Protein AF-A0A7Y3FH20-F1 (afdb_monomer_lite)

Foldseek 3Di:
DVVLVCLLCVLLVVLLVVLQVCCVVVDPPPDDPQDPDSVRSSVRSNVRSNVPGDPVSSVVVVVVVVVD

Sequence (68 aa):
MIKKLLKVVLPVALGMLGGFLYYSFIGCNGSCAITSSPVNSTAYGALVGLILTDWKTVKSLFKKGKEE

pLDDT: mean 71.08, std 9.37, range [44.19, 85.0]

Secondary structure (DSSP, 8-state):
-HHHHHHHHHHHHHHHHHHHHHHHHH-TTS--SS-S-HHHHHHHHHHHHHHTS-HHHHHHHHHHTT--

Radius of gyration: 14.16 Å; chains: 1; bounding box: 32×22×38 Å

Structure (mmCIF, N/CA/C/O backbone):
data_AF-A0A7Y3FH20-F1
#
_entry.id   AF-A0A7Y3FH20-F1
#
loop_
_atom_site.group_PDB
_atom_site.id
_atom_site.type_symbol
_atom_site.label_atom_id
_atom_site.label_alt_id
_atom_site.label_comp_id
_atom_site.label_asym_id
_atom_site.label_entity_id
_atom_site.label_seq_id
_atom_site.pdbx_PDB_ins_code
_atom_site.Cartn_x
_atom_site.Cartn_y
_atom_site.Cartn_z
_atom_site.occupancy
_atom_site.B_iso_or_equiv
_atom_site.auth_seq_id
_atom_site.auth_comp_id
_atom_site.auth_asym_id
_atom_site.auth_atom_id
_atom_site.pdbx_PDB_model_num
ATOM 1 N N . MET A 1 1 ? -12.790 5.143 15.681 1.00 57.19 1 MET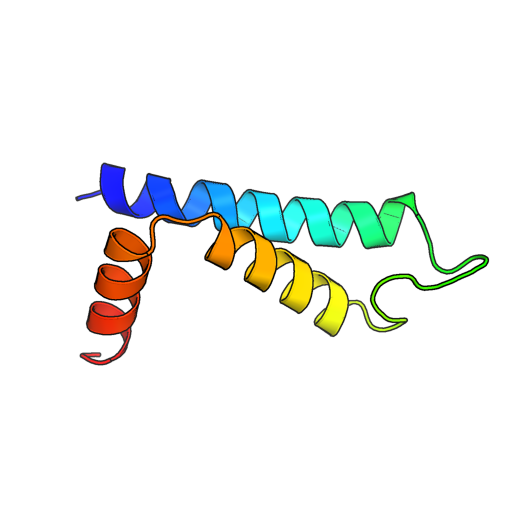 A N 1
ATOM 2 C CA . MET A 1 1 ? -12.563 4.106 14.643 1.00 57.19 1 MET A CA 1
ATOM 3 C C . MET A 1 1 ? -11.915 4.664 13.372 1.00 57.19 1 MET A C 1
ATOM 5 O O . MET A 1 1 ? -10.927 4.090 12.935 1.00 57.19 1 MET A O 1
ATOM 9 N N . ILE A 1 2 ? -12.368 5.808 12.839 1.00 71.00 2 ILE A N 1
ATOM 10 C CA . ILE A 1 2 ? -11.856 6.420 11.591 1.00 71.00 2 ILE A CA 1
ATOM 11 C C . ILE A 1 2 ? -10.331 6.644 11.569 1.00 71.00 2 ILE A C 1
ATOM 13 O O . ILE A 1 2 ? -9.679 6.328 10.581 1.00 71.00 2 ILE A O 1
ATOM 17 N N . LYS A 1 3 ? -9.726 7.102 12.676 1.00 71.56 3 LYS A N 1
ATOM 18 C CA . LYS A 1 3 ? -8.277 7.393 12.740 1.00 71.56 3 LYS A CA 1
ATOM 19 C C . LYS A 1 3 ? -7.376 6.183 12.435 1.00 71.56 3 LYS A C 1
ATOM 21 O O . LYS A 1 3 ? -6.275 6.365 11.932 1.00 71.56 3 LYS A O 1
ATOM 26 N N . LYS A 1 4 ? -7.825 4.955 12.739 1.00 72.00 4 LYS A N 1
ATOM 27 C CA . LYS A 1 4 ? -7.065 3.729 12.427 1.00 72.00 4 LYS A CA 1
ATOM 28 C C . LYS A 1 4 ? -7.177 3.346 10.952 1.00 72.00 4 LYS A C 1
ATOM 30 O O . LYS A 1 4 ? -6.195 2.895 10.385 1.00 72.00 4 LYS A O 1
ATOM 35 N N . LEU A 1 5 ? -8.345 3.563 10.344 1.00 74.69 5 LEU A N 1
ATOM 36 C CA . LEU A 1 5 ? -8.564 3.314 8.919 1.00 74.69 5 LEU A CA 1
ATOM 37 C C . LEU A 1 5 ? -7.740 4.289 8.070 1.00 74.69 5 LEU A C 1
ATOM 39 O O . LEU A 1 5 ? -7.041 3.872 7.155 1.00 74.69 5 LEU A O 1
ATOM 43 N 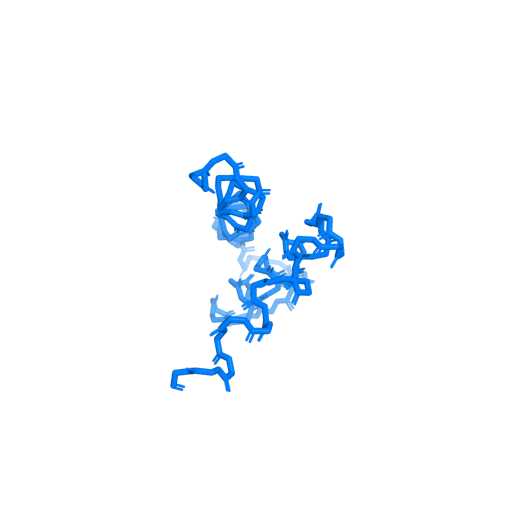N . LEU A 1 6 ? -7.741 5.571 8.446 1.00 77.62 6 LEU A N 1
ATOM 44 C CA . LEU A 1 6 ? -6.973 6.611 7.759 1.00 77.62 6 LEU A CA 1
ATOM 45 C C . LEU A 1 6 ? -5.463 6.326 7.778 1.00 77.62 6 LEU A C 1
ATOM 47 O O . LEU A 1 6 ? -4.785 6.549 6.782 1.00 77.62 6 LEU A O 1
ATOM 51 N N . LYS A 1 7 ? -4.951 5.767 8.886 1.00 78.12 7 LYS A N 1
ATOM 52 C CA . LYS A 1 7 ? -3.546 5.347 9.018 1.00 78.12 7 LYS A CA 1
ATOM 53 C C . LYS A 1 7 ? -3.133 4.214 8.073 1.00 78.12 7 LYS A C 1
ATOM 55 O O . LYS A 1 7 ? -1.940 4.052 7.867 1.00 78.12 7 LYS A O 1
ATOM 60 N N . VAL A 1 8 ? -4.075 3.448 7.517 1.00 77.75 8 VAL A N 1
ATOM 61 C CA . VAL A 1 8 ? -3.779 2.399 6.521 1.00 77.75 8 VAL A CA 1
ATOM 62 C C . VAL A 1 8 ? -4.101 2.847 5.109 1.00 77.75 8 VAL A C 1
ATOM 64 O O . VAL A 1 8 ? -3.326 2.609 4.191 1.00 77.75 8 VAL A O 1
ATOM 67 N N . VAL A 1 9 ? -5.226 3.532 4.925 1.00 80.62 9 VAL A N 1
ATOM 68 C CA . VAL A 1 9 ? -5.644 3.997 3.601 1.00 80.62 9 VAL A CA 1
ATOM 69 C C . VAL A 1 9 ? -4.647 5.007 3.041 1.00 80.62 9 VAL A C 1
ATOM 71 O O . VAL A 1 9 ? -4.356 4.958 1.855 1.00 80.62 9 VAL A O 1
ATOM 74 N N . LEU A 1 10 ? -4.076 5.878 3.876 1.00 83.94 10 LEU A N 1
ATOM 75 C CA . LEU A 1 10 ? -3.129 6.895 3.423 1.00 83.94 10 LEU A CA 1
ATOM 76 C C . LEU A 1 10 ? -1.832 6.307 2.818 1.00 83.94 10 LEU A C 1
ATOM 78 O O . LEU A 1 10 ? -1.524 6.662 1.681 1.00 83.94 10 LEU A O 1
ATOM 82 N N . PRO A 1 11 ? -1.089 5.398 3.486 1.00 81.12 11 PRO A N 1
ATOM 83 C CA . PRO A 1 11 ? 0.107 4.783 2.901 1.00 81.12 11 PRO A CA 1
ATOM 84 C C . PRO A 1 11 ? -0.204 3.840 1.733 1.00 81.12 11 PRO A C 1
ATOM 86 O O . PRO A 1 11 ? 0.569 3.794 0.780 1.00 81.12 11 PRO A O 1
ATOM 89 N N . VAL A 1 12 ? -1.339 3.132 1.748 1.00 81.69 12 VAL A N 1
ATOM 90 C CA . VAL A 1 12 ? -1.748 2.269 0.624 1.00 81.69 12 VAL A CA 1
ATOM 91 C C . VAL A 1 12 ? -2.118 3.104 -0.605 1.00 81.69 12 VAL A C 1
ATOM 93 O O . VAL A 1 12 ? -1.660 2.803 -1.704 1.00 81.69 12 VAL A O 1
ATOM 96 N N . ALA A 1 13 ? -2.883 4.185 -0.428 1.00 83.94 13 ALA A N 1
ATOM 97 C CA . ALA A 1 13 ? -3.237 5.097 -1.512 1.00 83.94 13 ALA A CA 1
ATOM 98 C C . ALA A 1 13 ? -2.000 5.814 -2.067 1.00 83.94 13 ALA A C 1
ATOM 100 O O . ALA A 1 13 ? -1.853 5.903 -3.282 1.00 83.94 13 ALA A O 1
ATOM 101 N N . LEU A 1 14 ? -1.082 6.259 -1.199 1.00 85.00 14 LEU A N 1
ATOM 102 C CA . LEU A 1 14 ? 0.206 6.824 -1.613 1.00 85.00 14 LEU A CA 1
ATOM 103 C C . LEU A 1 14 ? 1.090 5.796 -2.328 1.00 85.00 14 LEU A C 1
ATOM 105 O O . LEU A 1 14 ? 1.749 6.154 -3.297 1.00 85.00 14 LEU A O 1
ATOM 109 N N . GLY A 1 15 ? 1.083 4.530 -1.905 1.00 82.19 15 GLY A N 1
ATOM 110 C CA . GLY A 1 15 ? 1.801 3.443 -2.574 1.00 82.19 15 GLY A CA 1
ATOM 111 C C . GLY A 1 15 ? 1.234 3.125 -3.960 1.00 82.19 15 GLY A C 1
ATOM 112 O O . GLY A 1 15 ? 1.992 2.989 -4.919 1.00 82.19 15 GLY A O 1
ATOM 113 N N . MET A 1 16 ? -0.096 3.086 -4.104 1.00 75.81 16 MET A N 1
ATOM 114 C CA . MET A 1 16 ? -0.761 2.915 -5.403 1.00 75.81 16 MET A CA 1
ATOM 115 C C . MET A 1 16 ? -0.517 4.110 -6.331 1.00 75.81 16 MET A C 1
ATOM 117 O O . MET A 1 16 ? -0.143 3.910 -7.485 1.00 75.81 16 MET A O 1
ATOM 121 N N . LEU A 1 17 ? -0.675 5.341 -5.830 1.00 83.38 17 LEU A N 1
ATOM 122 C CA . LEU A 1 17 ? -0.386 6.568 -6.581 1.00 83.38 17 LEU A CA 1
ATOM 123 C C . LEU A 1 17 ? 1.086 6.643 -6.975 1.00 83.38 17 LEU A C 1
ATOM 125 O O . LEU A 1 17 ? 1.383 6.938 -8.124 1.00 83.38 17 LEU A O 1
ATOM 129 N N . GLY A 1 18 ? 1.998 6.331 -6.056 1.00 80.38 18 GLY A N 1
ATOM 130 C CA . GLY A 1 18 ? 3.434 6.306 -6.305 1.00 80.38 18 GLY A CA 1
ATOM 131 C C . GLY A 1 18 ? 3.823 5.259 -7.346 1.00 80.38 18 GLY A C 1
ATOM 132 O O . GLY A 1 18 ? 4.551 5.584 -8.275 1.00 80.38 18 GLY A O 1
ATOM 133 N N . GLY A 1 19 ? 3.292 4.035 -7.261 1.00 74.75 19 GLY A N 1
ATOM 134 C CA . GLY A 1 19 ? 3.537 2.980 -8.252 1.00 74.75 19 GLY A CA 1
ATOM 135 C C . GLY A 1 19 ? 2.952 3.290 -9.634 1.00 74.75 19 GLY A C 1
ATOM 136 O O . GLY A 1 19 ? 3.565 2.959 -10.652 1.00 74.75 19 GLY A O 1
ATOM 137 N N . PHE A 1 20 ? 1.800 3.966 -9.683 1.00 73.06 20 PHE A N 1
ATOM 138 C CA . PHE A 1 20 ? 1.176 4.413 -10.930 1.00 73.06 20 PHE A CA 1
ATOM 139 C C . PHE A 1 20 ? 1.911 5.608 -11.548 1.00 73.06 20 PHE A C 1
ATOM 141 O O . PHE A 1 20 ? 2.199 5.598 -12.744 1.00 73.06 20 PHE A O 1
ATOM 148 N N . LEU A 1 21 ? 2.281 6.611 -10.742 1.00 73.88 21 LEU A N 1
ATOM 149 C CA . LEU A 1 21 ? 3.119 7.720 -11.197 1.00 73.88 21 LEU A CA 1
ATOM 150 C C . LEU A 1 21 ? 4.476 7.210 -11.658 1.00 73.88 21 LEU A C 1
ATOM 152 O O . LEU A 1 21 ? 4.937 7.662 -12.691 1.00 73.88 21 LEU A O 1
ATOM 156 N N . TYR A 1 22 ? 5.091 6.256 -10.960 1.00 71.69 22 TYR A N 1
ATOM 157 C CA . TYR A 1 22 ? 6.369 5.681 -11.374 1.00 71.69 22 TYR A CA 1
ATOM 158 C C . TYR A 1 22 ? 6.258 5.019 -12.751 1.00 71.69 22 TYR A C 1
ATOM 160 O O . TYR A 1 22 ? 7.068 5.297 -13.627 1.00 71.69 22 TYR A O 1
ATOM 168 N N . TYR A 1 23 ? 5.205 4.232 -12.994 1.00 69.31 23 TYR A N 1
ATOM 169 C CA . TYR A 1 23 ? 4.929 3.673 -14.322 1.00 69.31 23 TYR A CA 1
ATOM 170 C C . TYR A 1 23 ? 4.758 4.766 -15.398 1.00 69.31 23 TYR A C 1
ATOM 172 O O . TYR A 1 23 ? 5.314 4.645 -16.490 1.00 69.31 23 TYR A O 1
ATOM 180 N N . SER A 1 24 ? 4.036 5.846 -15.077 1.00 69.00 24 SER A N 1
ATOM 181 C CA . SER A 1 24 ? 3.704 6.932 -16.014 1.00 69.00 24 SER A CA 1
ATOM 182 C C . SER A 1 24 ? 4.859 7.919 -16.274 1.00 69.00 24 SER A C 1
ATOM 184 O O . SER A 1 24 ? 5.010 8.399 -17.392 1.00 69.00 24 SER A O 1
ATOM 186 N N . PHE A 1 25 ? 5.685 8.218 -15.262 1.00 67.44 25 PHE A N 1
ATOM 187 C CA . PHE A 1 25 ? 6.810 9.163 -15.345 1.00 67.44 25 PHE A CA 1
ATOM 188 C C . PHE A 1 25 ? 8.091 8.513 -15.858 1.00 67.44 25 PHE A C 1
ATOM 190 O O . PHE A 1 25 ? 8.800 9.133 -16.643 1.00 67.44 25 PHE A O 1
ATOM 197 N N . ILE A 1 26 ? 8.415 7.293 -15.404 1.00 68.94 26 ILE A N 1
ATOM 198 C CA . ILE A 1 26 ? 9.615 6.599 -15.890 1.00 68.94 26 ILE A CA 1
ATOM 199 C C . ILE A 1 26 ? 9.370 6.063 -17.297 1.00 68.94 26 ILE A C 1
ATOM 201 O O . ILE A 1 26 ? 10.270 6.153 -18.124 1.00 68.94 26 ILE A O 1
ATOM 205 N N . GLY A 1 27 ? 8.154 5.592 -17.591 1.00 57.09 27 GLY A N 1
ATOM 206 C CA . GLY A 1 27 ? 7.755 5.190 -18.931 1.00 57.09 27 GLY A CA 1
ATOM 207 C C . GLY A 1 27 ? 8.545 3.992 -19.473 1.00 57.09 27 GLY A C 1
ATOM 208 O O . GLY A 1 27 ? 9.758 3.849 -19.350 1.00 57.09 27 GLY A O 1
ATOM 209 N N . CYS A 1 28 ? 7.842 3.091 -20.142 1.00 59.19 28 CYS A N 1
ATOM 210 C CA . CYS A 1 28 ? 8.418 1.906 -20.769 1.00 59.19 28 CYS A CA 1
ATOM 211 C C . CYS A 1 28 ? 9.196 2.250 -22.067 1.00 59.19 28 CYS A C 1
ATOM 213 O O . CYS A 1 28 ? 8.910 1.685 -23.116 1.00 59.19 28 CYS A O 1
ATOM 215 N N . ASN A 1 29 ? 10.139 3.202 -22.024 1.00 55.56 29 ASN A N 1
ATOM 216 C CA . ASN A 1 29 ? 10.932 3.656 -23.182 1.00 55.56 29 ASN A CA 1
ATOM 217 C C . ASN A 1 29 ? 12.376 3.109 -23.208 1.00 55.56 29 ASN A C 1
ATOM 219 O O . ASN A 1 29 ? 13.086 3.327 -24.182 1.00 55.56 29 ASN A O 1
ATOM 223 N N . GLY A 1 30 ? 12.824 2.378 -22.177 1.00 60.06 30 GLY A N 1
ATOM 224 C CA . GLY A 1 30 ? 14.194 1.836 -22.154 1.00 60.06 30 GLY A CA 1
ATOM 225 C C . GLY A 1 30 ? 14.463 0.677 -21.188 1.00 60.06 30 GLY A C 1
ATOM 226 O O . GLY A 1 30 ? 15.303 -0.166 -21.480 1.00 60.06 30 GLY A O 1
ATOM 227 N N . SER A 1 31 ? 13.757 0.573 -20.058 1.00 54.53 31 SER A N 1
ATOM 228 C CA . SER A 1 31 ? 13.817 -0.591 -19.156 1.00 54.53 31 SER A CA 1
ATOM 229 C C . SER A 1 31 ? 12.632 -0.551 -18.199 1.00 54.53 31 SER A C 1
ATOM 231 O O . SER A 1 31 ? 12.509 0.368 -17.393 1.00 54.53 31 SER A O 1
ATOM 233 N N . CYS A 1 32 ? 11.731 -1.527 -18.285 1.00 60.34 32 CYS A N 1
ATOM 234 C CA . CYS A 1 32 ? 10.622 -1.615 -17.344 1.00 60.34 32 CYS A CA 1
ATOM 235 C C . CYS A 1 32 ? 11.150 -2.152 -16.005 1.00 60.34 32 CYS A C 1
ATOM 237 O O . CYS A 1 32 ? 11.299 -3.358 -15.838 1.00 60.34 32 CYS A O 1
ATOM 239 N N . ALA A 1 33 ? 11.468 -1.259 -15.063 1.00 54.97 33 ALA A N 1
ATOM 240 C CA . ALA A 1 33 ? 12.076 -1.622 -13.778 1.00 54.97 33 ALA A CA 1
ATOM 241 C C . ALA A 1 33 ? 11.157 -2.454 -12.859 1.00 54.97 33 ALA A C 1
ATOM 243 O O . ALA A 1 33 ? 11.651 -3.125 -11.959 1.00 54.97 33 ALA A O 1
ATOM 244 N N . ILE A 1 34 ? 9.834 -2.419 -13.081 1.00 60.75 34 ILE A N 1
ATOM 245 C CA . ILE A 1 34 ? 8.854 -3.215 -12.323 1.00 60.75 34 ILE A CA 1
ATOM 246 C C . ILE A 1 34 ? 8.190 -4.270 -13.216 1.00 60.75 34 ILE A C 1
ATOM 248 O O . ILE A 1 34 ? 8.275 -5.452 -12.902 1.00 60.75 34 ILE A O 1
ATOM 252 N N . THR A 1 35 ? 7.535 -3.878 -14.319 1.00 57.84 35 THR A N 1
ATOM 253 C CA . THR A 1 35 ? 6.936 -4.793 -15.320 1.00 57.84 35 THR A CA 1
ATOM 254 C C . THR A 1 35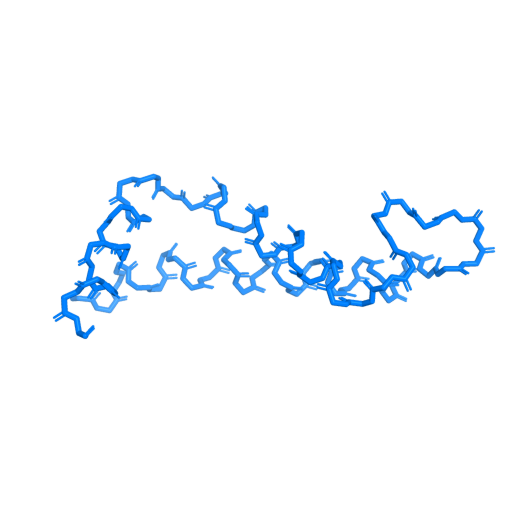 ? 6.220 -4.009 -16.434 1.00 57.84 35 THR A C 1
ATOM 256 O O . THR A 1 35 ? 5.638 -2.959 -16.166 1.00 57.84 35 THR A O 1
ATOM 259 N N . SER A 1 36 ? 6.182 -4.528 -17.670 1.00 58.16 36 SER A N 1
ATOM 260 C CA . SER A 1 36 ? 5.426 -3.931 -18.794 1.00 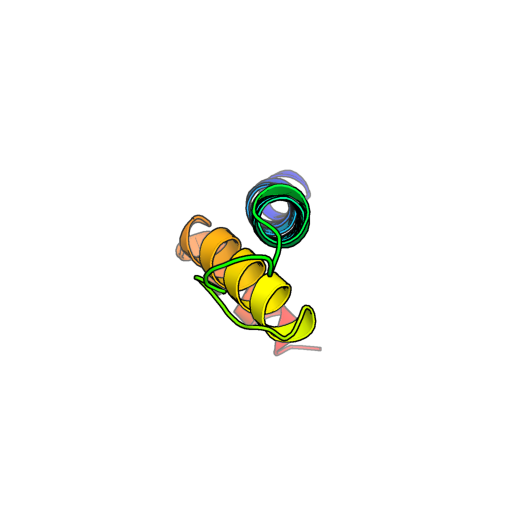58.16 36 SER A CA 1
ATOM 261 C C . SER A 1 36 ? 3.901 -3.984 -18.635 1.00 58.16 36 SER A C 1
ATOM 263 O O . SER A 1 36 ? 3.183 -3.582 -19.547 1.00 58.16 36 SER A O 1
ATOM 265 N N . SER A 1 37 ? 3.388 -4.492 -17.510 1.00 62.62 37 SER A N 1
ATOM 266 C CA . SER A 1 37 ? 1.954 -4.596 -17.260 1.00 62.62 37 SER A CA 1
ATOM 267 C C . SER A 1 37 ? 1.499 -3.601 -16.179 1.00 62.62 37 SER A C 1
ATOM 269 O O . SER A 1 37 ? 1.938 -3.703 -15.029 1.00 62.62 37 SER A O 1
ATOM 271 N N . PRO A 1 38 ? 0.582 -2.664 -16.489 1.00 62.59 38 PRO A N 1
ATOM 272 C CA . PRO A 1 38 ? 0.106 -1.659 -15.532 1.00 62.59 38 PRO A CA 1
ATOM 273 C C . PRO A 1 38 ? -0.525 -2.294 -14.283 1.00 62.59 38 PRO A C 1
ATOM 275 O O . PRO A 1 38 ? -0.396 -1.759 -13.185 1.00 62.59 38 PRO A O 1
ATOM 278 N N . VAL A 1 39 ? -1.116 -3.487 -14.422 1.00 68.12 39 VAL A N 1
ATOM 279 C CA . VAL A 1 39 ? -1.730 -4.247 -13.321 1.00 68.12 39 VAL A CA 1
ATOM 280 C C . VAL A 1 39 ? -0.696 -4.662 -12.271 1.00 68.12 39 VAL A C 1
ATOM 282 O O . VAL A 1 39 ? -0.907 -4.451 -11.076 1.00 68.12 39 VAL A O 1
ATOM 285 N N . ASN A 1 40 ? 0.453 -5.196 -12.693 1.00 69.94 40 ASN A N 1
ATOM 286 C CA . ASN A 1 40 ? 1.495 -5.605 -11.751 1.00 69.94 40 ASN A CA 1
ATOM 287 C C . ASN A 1 40 ? 2.209 -4.394 -11.128 1.00 69.94 40 ASN A C 1
ATOM 289 O O . ASN A 1 40 ? 2.628 -4.478 -9.977 1.00 69.94 40 ASN A O 1
ATOM 293 N N . SER A 1 41 ? 2.315 -3.262 -11.834 1.00 67.25 41 SER A N 1
ATOM 294 C CA . SER A 1 41 ? 2.934 -2.044 -11.287 1.00 67.25 41 SER A CA 1
ATOM 295 C C . SER A 1 41 ? 2.081 -1.416 -10.176 1.00 67.25 41 SER A C 1
ATOM 297 O O . SER A 1 41 ? 2.603 -0.999 -9.139 1.00 67.25 41 SER A O 1
ATOM 299 N N . THR A 1 42 ? 0.753 -1.425 -10.332 1.00 71.25 42 THR A N 1
ATOM 300 C CA . THR A 1 42 ? -0.177 -1.027 -9.264 1.00 71.25 42 THR A CA 1
ATOM 301 C C . THR A 1 42 ? -0.180 -2.031 -8.111 1.00 71.25 42 THR A C 1
ATOM 303 O O . THR A 1 42 ? -0.189 -1.613 -6.954 1.00 71.25 42 THR A O 1
ATOM 306 N N . ALA A 1 43 ? -0.111 -3.338 -8.395 1.00 77.31 43 ALA A N 1
ATOM 307 C CA . ALA A 1 43 ? -0.012 -4.369 -7.360 1.00 77.31 43 ALA A CA 1
ATOM 308 C C . ALA A 1 43 ? 1.277 -4.232 -6.527 1.00 77.31 43 ALA A C 1
ATOM 310 O O . ALA A 1 43 ? 1.223 -4.323 -5.301 1.00 77.31 43 ALA A O 1
ATOM 311 N N . TYR A 1 44 ? 2.414 -3.931 -7.163 1.00 76.44 44 TYR A N 1
ATOM 312 C CA . TYR A 1 44 ? 3.674 -3.637 -6.472 1.00 76.44 44 TYR A CA 1
ATOM 313 C C . TYR A 1 44 ? 3.589 -2.360 -5.631 1.00 76.44 44 TYR A C 1
ATOM 315 O O . TYR A 1 44 ? 3.984 -2.371 -4.467 1.00 76.44 44 TYR A O 1
ATOM 323 N N . GLY A 1 45 ? 3.027 -1.275 -6.174 1.00 80.62 45 GLY A N 1
ATOM 324 C CA . GLY A 1 45 ? 2.801 -0.039 -5.419 1.00 80.62 45 GLY A CA 1
ATOM 325 C C . GLY A 1 45 ? 1.902 -0.250 -4.195 1.00 80.62 45 GLY A C 1
ATOM 326 O O . GLY A 1 45 ? 2.199 0.238 -3.102 1.00 80.62 45 GLY A O 1
ATOM 327 N N . ALA A 1 46 ? 0.847 -1.054 -4.346 1.00 77.19 46 ALA A N 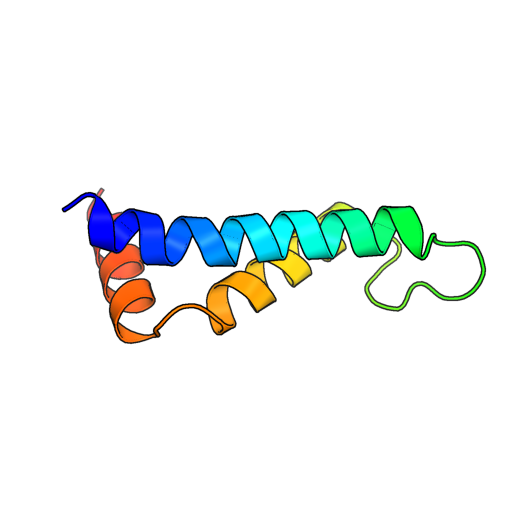1
ATOM 328 C CA . ALA A 1 46 ? -0.024 -1.453 -3.245 1.00 77.19 46 ALA A CA 1
ATOM 329 C C . ALA A 1 46 ? 0.715 -2.312 -2.203 1.00 77.19 46 ALA A C 1
ATOM 331 O O . ALA A 1 46 ? 0.562 -2.068 -1.008 1.00 77.19 46 ALA A O 1
ATOM 332 N N . LEU A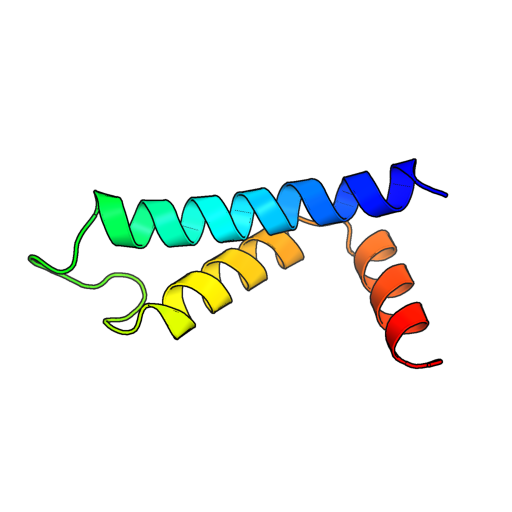 1 47 ? 1.552 -3.266 -2.629 1.00 80.75 47 LEU A N 1
ATOM 333 C CA . LEU A 1 47 ? 2.395 -4.088 -1.749 1.00 80.75 47 LEU A CA 1
ATOM 334 C C . LEU A 1 47 ? 3.373 -3.241 -0.927 1.00 80.75 47 LEU A C 1
ATOM 336 O O . LEU A 1 47 ? 3.484 -3.443 0.281 1.00 80.75 47 LEU A O 1
ATOM 340 N N . VAL A 1 48 ? 4.038 -2.265 -1.548 1.00 81.81 48 VAL A N 1
ATOM 341 C CA . VAL A 1 48 ? 4.953 -1.351 -0.845 1.00 81.81 48 VAL A CA 1
ATOM 342 C C . VAL A 1 48 ? 4.187 -0.465 0.140 1.00 81.81 48 VAL A C 1
ATOM 344 O O . VAL A 1 48 ? 4.599 -0.335 1.293 1.00 81.81 48 VAL A O 1
ATOM 347 N N . GLY A 1 49 ? 3.037 0.084 -0.264 1.00 81.12 49 GLY A N 1
ATOM 348 C CA . GLY A 1 49 ? 2.163 0.845 0.637 1.00 81.12 49 GLY A CA 1
ATOM 349 C C . GLY A 1 49 ? 1.644 0.013 1.818 1.00 81.12 49 GLY A C 1
ATOM 350 O O . GLY A 1 49 ? 1.517 0.513 2.938 1.00 81.12 49 GLY A O 1
ATOM 351 N N . LEU A 1 50 ? 1.405 -1.281 1.596 1.00 78.31 50 LEU A N 1
ATOM 352 C CA . LEU A 1 50 ? 0.971 -2.221 2.627 1.00 78.31 50 LEU A CA 1
ATOM 353 C C . LEU A 1 50 ? 2.113 -2.609 3.581 1.00 78.31 50 LEU A C 1
ATOM 355 O O . LEU A 1 50 ? 1.877 -2.705 4.782 1.00 78.31 50 LEU A O 1
ATOM 359 N N . ILE A 1 51 ? 3.347 -2.750 3.085 1.00 78.69 51 ILE A N 1
ATOM 360 C CA . ILE A 1 51 ? 4.561 -2.965 3.897 1.00 78.69 51 ILE A CA 1
ATOM 361 C C . ILE A 1 51 ? 4.883 -1.751 4.775 1.00 78.69 51 ILE A C 1
ATOM 363 O O . ILE A 1 51 ? 5.287 -1.912 5.924 1.00 78.69 51 ILE A O 1
ATOM 367 N N . LEU A 1 52 ? 4.679 -0.539 4.257 1.00 77.75 52 LEU A N 1
ATOM 368 C CA . LEU A 1 52 ? 4.874 0.709 5.005 1.00 77.75 52 LEU A CA 1
ATOM 369 C C . LEU A 1 52 ? 3.813 0.929 6.093 1.00 77.75 52 LEU A C 1
ATOM 371 O O . LEU A 1 52 ? 3.981 1.782 6.964 1.00 77.75 52 LEU A O 1
ATOM 375 N N . THR A 1 53 ? 2.713 0.178 6.055 1.00 80.88 53 THR A N 1
ATOM 376 C CA . THR A 1 53 ? 1.669 0.256 7.072 1.00 80.88 53 THR A CA 1
ATOM 377 C C . THR A 1 53 ? 2.064 -0.557 8.306 1.00 80.88 53 THR A C 1
ATOM 379 O O . THR A 1 53 ? 2.482 -1.706 8.199 1.00 80.88 53 THR A O 1
ATOM 382 N N . ASP A 1 54 ? 1.844 -0.002 9.504 1.00 80.94 54 ASP A N 1
ATOM 383 C CA . ASP A 1 54 ? 2.020 -0.712 10.777 1.00 80.94 54 ASP A CA 1
ATOM 384 C C . ASP A 1 54 ? 1.406 -2.122 10.747 1.00 80.94 54 ASP A C 1
ATOM 386 O O . ASP A 1 54 ? 0.183 -2.283 10.638 1.00 80.94 54 ASP A O 1
ATOM 390 N N . TRP A 1 55 ? 2.239 -3.146 10.954 1.00 75.06 55 TRP A N 1
ATOM 391 C CA . TRP A 1 55 ? 1.832 -4.557 10.935 1.00 75.06 55 TRP A CA 1
ATOM 392 C C . TRP A 1 55 ? 0.672 -4.849 11.897 1.00 75.06 55 TRP A C 1
ATOM 394 O O . TRP A 1 55 ? -0.216 -5.655 11.615 1.00 75.06 55 TRP A O 1
ATOM 404 N N . LYS A 1 56 ? 0.626 -4.143 13.036 1.00 74.44 56 LYS A N 1
ATOM 405 C CA . LYS A 1 56 ? -0.458 -4.248 14.026 1.00 74.44 56 LYS A CA 1
ATOM 406 C C . LYS A 1 56 ? -1.804 -3.779 13.462 1.00 74.44 56 LYS A C 1
ATOM 408 O O . LYS A 1 56 ? -2.843 -4.352 13.792 1.00 74.44 56 LYS A O 1
ATOM 413 N N . THR A 1 57 ? -1.787 -2.755 12.612 1.00 73.56 57 THR A N 1
ATOM 414 C CA . THR A 1 57 ? -2.981 -2.202 11.965 1.00 73.56 57 THR A CA 1
ATOM 415 C C . THR A 1 57 ? -3.385 -3.041 10.753 1.00 73.56 57 THR A C 1
ATOM 417 O O . THR A 1 57 ? -4.566 -3.360 10.623 1.00 73.56 57 THR A O 1
ATOM 420 N N . VAL A 1 58 ? -2.418 -3.504 9.949 1.00 73.38 58 VAL A N 1
ATOM 421 C CA . VAL A 1 58 ? -2.643 -4.470 8.855 1.00 73.38 58 VAL A CA 1
ATOM 422 C C . VAL A 1 58 ? -3.325 -5.736 9.380 1.00 73.38 58 VAL A C 1
ATOM 424 O O . VAL A 1 58 ? -4.367 -6.141 8.866 1.00 73.38 58 VAL A O 1
ATOM 427 N N . LYS A 1 59 ? -2.814 -6.314 10.474 1.00 76.12 59 LYS A N 1
ATOM 428 C CA . LYS A 1 59 ? -3.390 -7.513 11.105 1.00 76.12 59 LYS A CA 1
ATOM 429 C C . LYS A 1 59 ? -4.829 -7.292 11.582 1.00 76.12 59 LYS A C 1
ATOM 431 O O . LYS A 1 59 ? -5.661 -8.189 11.472 1.00 76.12 59 LYS A O 1
ATOM 436 N N . SER A 1 60 ? -5.132 -6.095 12.090 1.00 71.12 60 SER A N 1
ATOM 437 C CA . SER A 1 60 ? -6.485 -5.724 12.520 1.00 71.12 60 SER A CA 1
ATOM 438 C C . SER A 1 60 ? -7.468 -5.581 11.354 1.00 71.12 60 SER A C 1
ATOM 440 O O . SER A 1 60 ? -8.656 -5.800 11.571 1.00 71.12 60 SER A O 1
ATOM 442 N N . LEU A 1 61 ? -7.007 -5.210 10.155 1.00 73.25 61 LEU A N 1
ATOM 443 C CA . LEU A 1 61 ? -7.843 -5.115 8.953 1.00 73.25 61 LEU A CA 1
ATOM 444 C C . LEU A 1 61 ? -8.038 -6.475 8.281 1.00 73.25 61 LEU A C 1
ATOM 446 O O . LEU A 1 61 ? -9.169 -6.822 7.956 1.00 73.25 61 LEU A O 1
ATOM 450 N N . PHE A 1 62 ? -6.979 -7.283 8.169 1.00 72.31 62 PHE A N 1
ATOM 451 C CA . PHE A 1 62 ? -7.076 -8.656 7.658 1.00 72.31 62 PHE A CA 1
ATOM 452 C C . PHE A 1 62 ? -8.003 -9.533 8.503 1.00 72.31 62 PHE A C 1
ATOM 454 O O . PHE A 1 62 ? -8.726 -10.359 7.958 1.00 72.31 62 PHE A O 1
ATOM 461 N N . LYS A 1 63 ? -8.016 -9.343 9.830 1.00 69.44 63 LYS A N 1
ATOM 462 C CA . LYS A 1 63 ? -8.961 -10.044 10.709 1.00 69.44 63 LYS A CA 1
ATOM 463 C C . LYS A 1 63 ? -10.412 -9.625 10.454 1.00 69.44 63 LYS A C 1
ATOM 465 O O . LYS A 1 63 ? -11.300 -10.449 10.598 1.00 69.44 63 LYS A O 1
ATOM 470 N N . LYS A 1 64 ? -10.639 -8.370 10.059 1.00 64.62 64 LYS A N 1
ATOM 471 C CA . LYS A 1 64 ? -11.974 -7.832 9.789 1.00 64.62 64 LYS A CA 1
ATOM 472 C C . LYS A 1 64 ? -12.533 -8.301 8.441 1.00 64.62 64 LYS A C 1
ATOM 474 O O . LYS A 1 64 ? -13.706 -8.609 8.366 1.00 64.62 64 LYS A O 1
ATOM 479 N N . GLY A 1 65 ? -11.692 -8.415 7.409 1.00 58.91 65 GLY A N 1
ATOM 480 C CA . GLY A 1 65 ? -12.102 -8.901 6.082 1.00 58.91 65 GLY A CA 1
ATOM 481 C C . GLY A 1 65 ? -12.277 -10.421 5.958 1.00 58.91 65 GLY A C 1
ATOM 482 O O . GLY A 1 65 ? -12.578 -10.895 4.873 1.00 58.91 65 GLY A O 1
ATOM 483 N N . LYS A 1 66 ? -12.036 -11.192 7.029 1.00 56.84 66 LYS A N 1
ATOM 484 C CA . LYS A 1 66 ? -12.260 -12.651 7.072 1.00 56.84 66 LYS A CA 1
ATOM 485 C C . LYS A 1 66 ? -13.496 -13.057 7.887 1.00 56.84 66 LYS A C 1
ATOM 487 O O . LYS A 1 66 ? -13.731 -14.248 8.053 1.00 56.84 66 LYS A O 1
ATOM 492 N N . GLU A 1 67 ? -14.217 -12.080 8.431 1.00 52.25 67 GLU A N 1
ATOM 493 C CA . GLU A 1 67 ? -15.415 -12.253 9.267 1.00 52.25 67 GLU A CA 1
ATOM 494 C C . GLU A 1 67 ? -16.650 -11.598 8.610 1.00 52.25 67 GLU A C 1
ATOM 496 O O . GLU A 1 67 ? -17.639 -11.327 9.284 1.00 52.25 67 GLU A O 1
ATOM 501 N N . GLU A 1 68 ? -16.578 -11.355 7.293 1.00 44.19 68 GLU A N 1
ATOM 502 C CA . GLU A 1 68 ? -17.698 -11.023 6.398 1.00 44.19 68 GLU A CA 1
ATOM 503 C C . GLU A 1 68 ? -17.770 -12.044 5.258 1.00 44.19 68 GLU A C 1
ATOM 505 O O . GLU A 1 68 ? -16.687 -12.497 4.811 1.00 44.19 68 GLU A O 1
#